Protein AF-A0A522PU88-F1 (afdb_monomer_lite)

Sequence (118 aa):
MDPFRLLLISLAGWMNQQQQDVIEYLQEENRVLHEQLGNKRLRLNNDQRRRLAVRAKRLGRRVLHELTTIVTPETLLAWHRRLIAQKYDGSKQRSPGRPHIRDEIQHLIVRMATESSG

Structure (mmCIF, N/CA/C/O backbone):
data_AF-A0A522PU88-F1
#
_entry.id   AF-A0A522PU88-F1
#
loop_
_atom_site.group_PDB
_atom_site.id
_atom_site.type_symbol
_atom_site.label_atom_id
_atom_site.label_alt_id
_atom_site.label_comp_id
_atom_site.label_asym_id
_atom_site.label_entity_id
_atom_site.label_seq_id
_atom_site.pdbx_PDB_ins_code
_atom_site.Cartn_x
_atom_site.Cartn_y
_atom_site.Cartn_z
_atom_site.occupancy
_atom_site.B_iso_or_equiv
_atom_site.auth_seq_id
_atom_site.auth_comp_id
_atom_site.auth_asym_id
_atom_site.auth_atom_id
_atom_site.pdbx_PDB_model_num
ATOM 1 N N . MET A 1 1 ? 35.913 15.428 -13.963 1.00 66.25 1 MET A N 1
ATOM 2 C CA . MET A 1 1 ? 34.780 14.607 -13.485 1.00 66.25 1 MET A CA 1
ATOM 3 C C . MET A 1 1 ? 35.354 13.500 -12.628 1.00 66.25 1 MET A C 1
ATOM 5 O O . MET A 1 1 ? 36.286 12.851 -13.077 1.00 66.25 1 MET A O 1
ATOM 9 N N . ASP A 1 2 ? 34.864 13.345 -11.405 1.00 88.12 2 ASP A N 1
ATOM 10 C CA . ASP A 1 2 ? 35.398 12.378 -10.442 1.00 88.12 2 ASP A CA 1
ATOM 11 C C . ASP A 1 2 ? 35.088 10.930 -10.903 1.00 88.12 2 ASP A C 1
ATOM 13 O O . ASP A 1 2 ? 33.908 10.627 -11.124 1.00 88.12 2 AS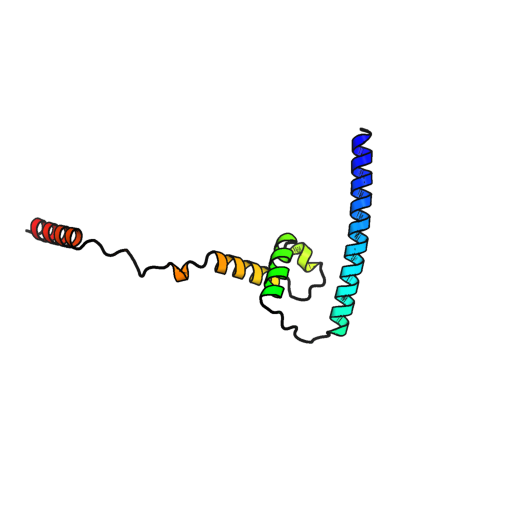P A O 1
ATOM 17 N N . PRO A 1 3 ? 36.081 10.037 -11.104 1.00 90.12 3 PRO A N 1
ATOM 18 C CA . PRO A 1 3 ? 35.867 8.683 -11.638 1.00 90.12 3 PRO A CA 1
ATOM 19 C C . PRO A 1 3 ? 34.862 7.860 -10.825 1.00 90.12 3 PRO A C 1
ATOM 21 O O . PRO A 1 3 ? 34.039 7.133 -11.383 1.00 90.12 3 PRO A O 1
ATOM 24 N N . PHE A 1 4 ? 34.858 8.040 -9.505 1.00 93.25 4 PHE A N 1
ATOM 25 C CA . PHE A 1 4 ? 33.907 7.388 -8.606 1.00 93.25 4 PHE A CA 1
ATOM 26 C C . PHE A 1 4 ? 32.466 7.833 -8.856 1.00 93.25 4 PHE A C 1
ATOM 28 O O . PHE A 1 4 ? 31.541 7.027 -8.783 1.00 93.25 4 PHE A O 1
ATOM 35 N N . ARG A 1 5 ? 32.259 9.103 -9.220 1.00 94.31 5 ARG A N 1
ATOM 36 C CA . ARG A 1 5 ? 30.929 9.628 -9.543 1.00 94.31 5 ARG A CA 1
ATOM 37 C C . ARG A 1 5 ? 30.378 9.007 -10.825 1.00 94.31 5 ARG A C 1
ATOM 39 O O . ARG A 1 5 ? 29.182 8.747 -10.896 1.00 94.31 5 ARG A O 1
ATOM 46 N N . LEU A 1 6 ? 31.237 8.745 -11.812 1.00 93.88 6 LEU A N 1
ATOM 47 C CA . LEU A 1 6 ? 30.841 8.064 -13.048 1.00 93.88 6 LEU A CA 1
ATOM 48 C C . LEU A 1 6 ? 30.449 6.607 -12.783 1.00 93.88 6 LEU A C 1
ATOM 50 O O . LEU A 1 6 ? 29.408 6.176 -13.271 1.00 93.88 6 LEU A O 1
ATOM 54 N N . LEU A 1 7 ? 31.222 5.892 -11.960 1.00 95.12 7 LEU A N 1
ATOM 55 C CA . LEU A 1 7 ? 30.903 4.521 -11.546 1.00 95.12 7 LEU A CA 1
ATOM 56 C C . LEU A 1 7 ? 29.593 4.435 -10.750 1.00 95.12 7 LEU A C 1
ATOM 58 O O . LEU A 1 7 ? 28.801 3.521 -10.957 1.00 95.12 7 LEU A O 1
ATOM 62 N N . LEU A 1 8 ? 29.332 5.395 -9.858 1.00 95.94 8 LEU A N 1
ATOM 63 C CA . LEU A 1 8 ? 28.074 5.442 -9.109 1.00 95.94 8 LEU A CA 1
ATOM 64 C C . LEU A 1 8 ? 26.872 5.696 -10.021 1.00 95.94 8 LEU A C 1
ATOM 66 O O . LEU A 1 8 ? 25.847 5.037 -9.868 1.00 95.94 8 LEU A O 1
ATOM 70 N N . ILE A 1 9 ? 26.985 6.626 -10.974 1.00 95.69 9 ILE A N 1
ATOM 71 C CA . ILE A 1 9 ? 25.903 6.922 -11.922 1.00 95.69 9 ILE A CA 1
ATOM 72 C C . ILE A 1 9 ? 25.650 5.728 -12.846 1.00 95.69 9 ILE A C 1
ATOM 74 O O . ILE A 1 9 ? 24.492 5.392 -13.082 1.00 95.69 9 ILE A O 1
ATOM 78 N N . SER A 1 10 ? 26.696 5.068 -13.348 1.00 93.62 10 SER A N 1
ATOM 79 C CA . SER A 1 10 ? 26.533 3.900 -14.218 1.00 93.62 10 SER A CA 1
ATOM 80 C C . SER A 1 10 ? 25.923 2.714 -13.471 1.00 93.62 10 SER A C 1
ATOM 82 O O . SER A 1 10 ? 24.985 2.102 -13.980 1.00 93.62 10 SER A O 1
ATOM 84 N N . LEU A 1 11 ? 26.373 2.437 -12.242 1.00 95.56 11 LEU A N 1
ATOM 85 C CA . LEU A 1 11 ? 25.802 1.385 -11.400 1.00 95.56 11 LEU A CA 1
ATOM 86 C C . LEU A 1 11 ? 24.341 1.679 -11.034 1.00 95.56 11 LEU A C 1
ATOM 88 O O . LEU A 1 11 ? 23.494 0.793 -11.133 1.00 95.56 11 LEU A O 1
ATOM 92 N N . ALA A 1 12 ? 24.032 2.919 -10.642 1.00 95.31 12 ALA A N 1
ATOM 93 C CA . ALA A 1 12 ? 22.665 3.335 -10.339 1.00 95.31 12 ALA A CA 1
ATOM 94 C C . ALA A 1 12 ? 21.762 3.256 -11.578 1.00 95.31 12 ALA A C 1
ATOM 96 O O . ALA A 1 12 ? 20.639 2.769 -11.481 1.00 95.31 12 ALA A O 1
ATOM 97 N N . GLY A 1 13 ? 22.263 3.680 -12.742 1.00 94.88 13 GLY A N 1
ATOM 98 C CA . GLY A 1 13 ? 21.560 3.570 -14.016 1.00 94.88 13 GLY A CA 1
ATOM 99 C C . GLY A 1 13 ? 21.262 2.118 -14.380 1.00 94.88 13 GLY A C 1
ATOM 100 O O . GLY A 1 13 ? 20.120 1.796 -14.689 1.00 94.88 13 GLY A O 1
ATOM 101 N N . TRP A 1 14 ? 22.250 1.229 -14.268 1.00 93.88 14 TRP A N 1
ATOM 102 C CA . TRP A 1 14 ? 22.074 -0.199 -14.538 1.00 93.88 14 TRP A CA 1
ATOM 103 C C . TRP A 1 14 ? 21.064 -0.854 -13.585 1.00 93.88 14 TRP A C 1
ATOM 105 O O . TRP A 1 14 ? 20.148 -1.540 -14.037 1.00 93.88 14 TRP A O 1
ATOM 115 N N . MET A 1 15 ? 21.168 -0.583 -12.279 1.00 93.12 15 MET A N 1
ATOM 116 C CA . MET A 1 15 ? 20.219 -1.090 -11.281 1.00 93.12 15 MET A CA 1
ATOM 117 C C . MET A 1 15 ? 18.793 -0.588 -11.554 1.00 93.12 15 MET A C 1
ATOM 119 O O . MET A 1 15 ? 17.839 -1.356 -11.449 1.00 93.12 15 MET A O 1
ATOM 123 N N . ASN A 1 16 ? 18.642 0.688 -11.916 1.00 94.62 16 ASN A N 1
ATOM 124 C CA . ASN A 1 16 ? 17.339 1.278 -12.206 1.00 94.62 16 ASN A CA 1
ATOM 125 C C . ASN A 1 16 ? 16.691 0.653 -13.449 1.00 94.62 16 ASN A C 1
ATOM 127 O O . ASN A 1 16 ? 15.498 0.384 -13.427 1.00 94.62 16 ASN A O 1
ATOM 131 N N . GLN A 1 17 ? 17.472 0.369 -14.497 1.00 90.81 17 GLN A N 1
ATOM 132 C CA . GLN A 1 17 ? 16.969 -0.311 -15.697 1.00 90.81 17 GLN A CA 1
ATOM 133 C C . GLN A 1 17 ? 16.477 -1.726 -15.380 1.00 90.81 17 GLN A C 1
ATOM 135 O O . GLN A 1 17 ? 15.350 -2.076 -15.706 1.00 90.81 17 GLN A O 1
ATOM 140 N N . GLN A 1 18 ? 17.269 -2.511 -14.643 1.00 89.25 18 GLN A N 1
ATOM 141 C CA . GLN A 1 18 ? 16.850 -3.857 -14.237 1.00 89.25 18 GLN A CA 1
ATOM 142 C C . GLN A 1 18 ? 15.586 -3.841 -13.362 1.00 89.25 18 GLN A C 1
ATOM 144 O O . GLN A 1 18 ? 14.731 -4.715 -13.479 1.00 89.25 18 GLN A O 1
ATOM 149 N N . GLN A 1 19 ? 15.441 -2.843 -12.484 1.00 93.06 19 GLN A N 1
ATOM 150 C CA . GLN A 1 19 ? 14.213 -2.670 -11.704 1.00 93.06 19 GLN A CA 1
ATOM 151 C C . GLN A 1 19 ? 13.018 -2.282 -12.581 1.00 93.06 19 GLN A C 1
ATOM 153 O O . GLN A 1 19 ? 11.906 -2.735 -12.308 1.00 93.06 19 GLN A O 1
ATOM 158 N N . GLN A 1 20 ? 13.241 -1.471 -13.615 1.00 93.88 20 GLN A N 1
ATOM 159 C CA . GLN A 1 20 ? 12.204 -1.022 -14.536 1.00 93.88 20 GLN A CA 1
ATOM 160 C C . GLN A 1 20 ? 11.612 -2.193 -15.331 1.00 93.88 20 GLN A C 1
ATOM 162 O O . GLN A 1 20 ? 10.392 -2.343 -15.334 1.00 93.88 20 GLN A O 1
ATOM 167 N N . ASP A 1 21 ? 12.449 -3.082 -15.874 1.00 94.81 21 ASP A N 1
ATOM 168 C CA . ASP A 1 21 ? 11.998 -4.272 -16.618 1.00 94.81 21 ASP A CA 1
ATOM 169 C C . ASP A 1 21 ? 11.075 -5.166 -15.765 1.00 94.81 21 ASP A C 1
ATOM 171 O O . ASP A 1 21 ? 10.027 -5.638 -16.211 1.00 94.81 21 ASP A O 1
ATOM 175 N N . VAL A 1 22 ? 11.431 -5.370 -14.490 1.00 95.19 22 VAL A N 1
ATOM 176 C CA . VAL A 1 22 ? 10.622 -6.158 -13.546 1.00 95.19 22 VAL A CA 1
ATOM 177 C C . VAL A 1 22 ? 9.291 -5.470 -13.238 1.00 95.19 22 VAL A C 1
ATOM 179 O O . VAL A 1 22 ? 8.259 -6.136 -13.128 1.00 95.19 22 VAL A O 1
ATOM 182 N N . ILE A 1 23 ? 9.293 -4.144 -13.074 1.00 92.94 23 ILE A N 1
ATOM 183 C CA . ILE A 1 23 ? 8.070 -3.372 -12.824 1.00 92.94 23 ILE A CA 1
ATOM 184 C C . ILE A 1 23 ? 7.136 -3.454 -14.030 1.00 92.94 23 ILE A C 1
ATOM 186 O O . ILE A 1 23 ? 5.944 -3.686 -13.837 1.00 92.94 23 ILE A O 1
ATOM 190 N N . GLU A 1 24 ? 7.663 -3.298 -15.243 1.00 94.25 24 GLU A N 1
ATOM 191 C CA . GLU A 1 24 ? 6.888 -3.369 -16.483 1.00 94.25 24 GLU A CA 1
ATOM 192 C C . GLU A 1 24 ? 6.248 -4.746 -16.659 1.00 94.25 24 GLU A C 1
ATOM 194 O O . GLU A 1 24 ? 5.033 -4.835 -16.839 1.00 94.25 24 GLU A O 1
ATOM 199 N N . TYR A 1 25 ? 7.015 -5.824 -16.472 1.00 95.62 25 TYR A N 1
ATOM 200 C CA . TYR A 1 25 ? 6.467 -7.181 -16.499 1.00 95.62 25 TYR A CA 1
ATOM 201 C C . TYR A 1 25 ? 5.329 -7.369 -15.481 1.00 95.62 25 TYR A C 1
ATOM 203 O O . TYR A 1 25 ? 4.249 -7.846 -15.830 1.00 95.62 25 TYR A O 1
ATOM 211 N N . LEU A 1 26 ? 5.530 -6.957 -14.222 1.00 93.69 26 LEU A N 1
ATOM 212 C CA . LEU A 1 26 ? 4.506 -7.092 -13.179 1.00 93.69 26 LEU A CA 1
ATOM 213 C C . LEU A 1 26 ? 3.276 -6.212 -13.447 1.00 93.69 26 LEU A C 1
ATOM 215 O O . LEU A 1 26 ? 2.170 -6.553 -13.024 1.00 93.69 26 LEU A O 1
ATOM 219 N N . GLN A 1 27 ? 3.434 -5.063 -14.106 1.00 91.94 27 GLN A N 1
ATOM 220 C CA . GLN A 1 27 ? 2.306 -4.231 -14.523 1.00 91.94 27 GLN A CA 1
ATOM 221 C C . GLN A 1 27 ? 1.486 -4.919 -15.614 1.00 91.94 27 GLN A C 1
ATOM 223 O O . GLN A 1 27 ? 0.260 -4.948 -15.498 1.00 91.94 27 GLN A O 1
ATOM 228 N N . GLU A 1 28 ? 2.138 -5.514 -16.613 1.00 94.25 28 GLU A N 1
ATOM 229 C CA . GLU A 1 28 ? 1.452 -6.282 -17.654 1.00 94.25 28 GLU A CA 1
ATOM 230 C C . GLU A 1 28 ? 0.769 -7.529 -17.081 1.00 94.25 28 GLU A C 1
ATOM 232 O O . GLU A 1 28 ? -0.404 -7.770 -17.361 1.00 94.25 28 GLU A O 1
ATOM 237 N N . GLU A 1 29 ? 1.419 -8.262 -16.174 1.00 94.12 29 GLU A N 1
ATOM 238 C CA . GLU A 1 29 ? 0.792 -9.393 -15.482 1.00 94.12 29 GLU A CA 1
ATOM 239 C C . GLU A 1 29 ? -0.461 -8.955 -14.700 1.00 94.12 29 GLU A C 1
ATOM 241 O O . GLU A 1 29 ? -1.512 -9.593 -14.786 1.00 94.12 29 GLU A O 1
ATOM 246 N N . ASN A 1 30 ? -0.408 -7.817 -13.995 1.00 91.38 30 ASN A N 1
ATOM 247 C CA . ASN A 1 30 ? -1.585 -7.259 -13.321 1.00 91.38 30 ASN A CA 1
ATOM 248 C C . ASN A 1 30 ? -2.701 -6.860 -14.302 1.00 91.38 30 ASN A C 1
ATOM 250 O O . ASN A 1 30 ? -3.876 -7.024 -13.969 1.00 91.38 30 ASN A O 1
ATOM 254 N N . ARG A 1 31 ? -2.370 -6.336 -15.490 1.00 90.56 31 ARG A N 1
ATOM 255 C CA . ARG A 1 31 ? -3.361 -6.019 -16.533 1.00 90.56 31 ARG A CA 1
ATOM 256 C C . ARG A 1 31 ? -4.045 -7.280 -17.046 1.00 90.56 31 ARG A C 1
ATOM 258 O O . ARG A 1 31 ? -5.272 -7.335 -17.017 1.00 90.56 31 ARG A O 1
ATOM 265 N N . VAL A 1 32 ? -3.277 -8.312 -17.392 1.00 93.06 32 VAL A N 1
ATOM 266 C CA . VAL A 1 32 ? -3.812 -9.611 -17.832 1.00 93.06 32 VAL A CA 1
ATOM 267 C C . VAL A 1 32 ? -4.718 -10.219 -16.758 1.00 93.06 32 VAL A C 1
ATOM 269 O O . VAL A 1 32 ? -5.822 -10.677 -17.053 1.00 93.06 32 VAL A O 1
ATOM 272 N N . LEU A 1 33 ? -4.306 -10.178 -15.486 1.00 89.31 33 LEU A N 1
ATOM 273 C CA . LEU A 1 33 ? -5.137 -10.660 -14.380 1.00 89.31 33 LEU A CA 1
ATOM 274 C C . LEU A 1 33 ? -6.438 -9.859 -14.240 1.00 89.31 33 LEU A C 1
ATOM 276 O O . LEU A 1 33 ? -7.490 -10.448 -13.984 1.00 89.31 33 LEU A O 1
ATOM 280 N N . HIS A 1 34 ? -6.406 -8.536 -14.420 1.00 87.38 34 HIS A N 1
ATOM 281 C CA . HIS A 1 34 ? -7.625 -7.724 -14.428 1.00 87.38 34 HIS A CA 1
ATOM 282 C C . HIS A 1 34 ? -8.562 -8.082 -15.581 1.00 87.38 34 HIS A C 1
ATOM 284 O O . HIS A 1 34 ? -9.766 -8.200 -15.355 1.00 87.38 34 HIS A O 1
ATOM 290 N N . GLU A 1 35 ? -8.034 -8.298 -16.785 1.00 89.56 35 GLU A N 1
ATOM 291 C CA . GLU A 1 35 ? -8.824 -8.723 -17.945 1.00 89.56 35 GLU A CA 1
ATOM 292 C C . GLU A 1 35 ? -9.509 -10.070 -17.690 1.00 89.56 35 GLU A C 1
ATOM 294 O O . GLU A 1 35 ? -10.712 -10.211 -17.916 1.00 89.56 35 GLU A O 1
ATOM 299 N N . GLN A 1 36 ? -8.780 -11.039 -17.128 1.00 89.75 36 GLN A N 1
ATOM 300 C CA . GLN A 1 36 ? -9.321 -12.359 -16.785 1.00 89.75 36 GLN A CA 1
ATOM 301 C C . GLN A 1 36 ? -10.387 -12.306 -15.685 1.00 89.75 36 GLN A C 1
ATOM 303 O O . GLN A 1 36 ? -11.374 -13.051 -15.709 1.00 89.75 36 GLN A O 1
ATOM 308 N N . LEU A 1 37 ? -10.195 -11.442 -14.689 1.00 86.75 37 LEU A N 1
ATOM 309 C CA . LEU A 1 37 ? -11.157 -11.252 -13.607 1.00 86.75 37 LEU A CA 1
ATOM 310 C C . LEU A 1 37 ? -12.406 -10.495 -14.075 1.00 86.75 37 LEU A C 1
ATOM 312 O O . LEU A 1 37 ? -13.489 -10.697 -13.511 1.00 86.75 37 LEU A O 1
ATOM 316 N N . GLY A 1 38 ? -12.274 -9.658 -15.106 1.00 83.44 38 GLY A N 1
ATOM 317 C CA . GLY A 1 38 ? -13.328 -8.786 -15.603 1.00 83.44 38 GLY A CA 1
ATOM 318 C C . GLY A 1 38 ? -13.915 -7.920 -14.484 1.00 83.44 38 GLY A C 1
ATOM 319 O O . GLY A 1 38 ? -13.228 -7.496 -13.558 1.00 83.44 38 GLY A O 1
ATOM 320 N N . ASN A 1 39 ? -15.233 -7.716 -14.506 1.00 78.75 39 ASN A N 1
ATOM 321 C CA . ASN A 1 39 ? -15.944 -6.923 -13.491 1.00 78.75 39 ASN A CA 1
ATOM 322 C C . ASN A 1 39 ? -16.278 -7.698 -12.199 1.00 78.75 39 ASN A C 1
ATOM 324 O O . ASN A 1 39 ? -17.142 -7.279 -11.419 1.00 78.75 39 ASN A O 1
ATOM 328 N N . LYS A 1 40 ? -15.643 -8.851 -11.946 1.00 81.69 40 LYS A N 1
ATOM 329 C CA . LYS A 1 40 ? -15.926 -9.638 -10.739 1.00 81.69 40 LYS A CA 1
ATOM 330 C C . LYS A 1 40 ? -15.405 -8.913 -9.500 1.00 81.69 40 LYS A C 1
ATOM 332 O O . LYS A 1 40 ? -14.232 -8.568 -9.388 1.00 81.69 40 LYS A O 1
ATOM 337 N N . ARG A 1 41 ? -16.278 -8.734 -8.504 1.00 75.56 41 ARG A N 1
ATOM 338 C CA . ARG A 1 41 ? -15.893 -8.171 -7.202 1.00 75.56 41 ARG A CA 1
ATOM 339 C C . ARG A 1 41 ? -14.958 -9.126 -6.456 1.00 75.56 41 ARG A C 1
ATOM 341 O O . ARG A 1 41 ? -15.394 -10.155 -5.943 1.00 75.56 41 ARG A O 1
ATOM 348 N N . LEU A 1 42 ? -13.693 -8.740 -6.319 1.00 83.31 42 LEU A N 1
ATOM 349 C CA . LEU A 1 42 ? -12.713 -9.476 -5.525 1.00 83.31 42 LEU A CA 1
ATOM 350 C C . LEU A 1 42 ? -12.959 -9.304 -4.022 1.00 83.31 42 LEU A C 1
ATOM 352 O O . LEU A 1 42 ? -12.930 -8.196 -3.478 1.00 83.31 42 LEU A O 1
ATOM 356 N N . ARG A 1 43 ? -13.156 -10.419 -3.314 1.00 88.50 43 ARG A N 1
ATOM 357 C CA . ARG A 1 43 ? -13.281 -10.428 -1.851 1.00 88.50 43 ARG A CA 1
ATOM 358 C C . ARG A 1 43 ? -11.907 -10.612 -1.212 1.00 88.50 43 ARG A C 1
ATOM 360 O O . ARG A 1 43 ? -11.477 -11.730 -0.964 1.00 88.50 43 ARG A O 1
ATOM 367 N N . LEU A 1 44 ? -11.238 -9.500 -0.916 1.00 91.62 44 LEU A N 1
ATOM 368 C CA . LEU A 1 44 ? -9.972 -9.519 -0.179 1.00 91.62 44 LEU A CA 1
ATOM 369 C C . LEU A 1 44 ? -10.205 -9.730 1.322 1.00 91.62 44 LEU A C 1
ATOM 371 O O . LEU A 1 44 ? -11.042 -9.036 1.914 1.00 91.62 44 LEU A O 1
ATOM 375 N N . ASN A 1 45 ? -9.434 -10.631 1.932 1.00 94.81 45 ASN A N 1
ATOM 376 C CA . ASN A 1 45 ? -9.400 -10.841 3.380 1.00 94.81 45 ASN A CA 1
ATOM 377 C C . ASN A 1 45 ? -8.608 -9.728 4.100 1.00 94.81 45 ASN A C 1
ATOM 379 O O . ASN A 1 45 ? -7.942 -8.903 3.469 1.00 94.81 45 ASN A O 1
ATOM 383 N N . ASN A 1 46 ? -8.685 -9.676 5.432 1.00 95.00 46 ASN A N 1
ATOM 384 C CA . ASN A 1 46 ? -8.064 -8.593 6.205 1.00 95.00 46 ASN A CA 1
ATOM 385 C C . ASN A 1 46 ? -6.534 -8.547 6.063 1.00 95.00 46 ASN A C 1
ATOM 387 O O . ASN A 1 46 ? -5.968 -7.454 5.990 1.00 95.00 46 ASN A O 1
ATOM 391 N N . ASP A 1 47 ? -5.870 -9.696 5.939 1.00 96.00 47 ASP A N 1
ATOM 392 C CA . ASP A 1 47 ? -4.415 -9.756 5.780 1.00 96.00 47 ASP A CA 1
ATOM 393 C C . ASP A 1 47 ? -3.963 -9.233 4.417 1.00 96.00 47 ASP A C 1
ATOM 395 O O . ASP A 1 47 ? -3.002 -8.466 4.329 1.00 96.00 47 ASP A O 1
ATOM 399 N N . GLN A 1 48 ? -4.680 -9.582 3.347 1.00 95.44 48 GLN A N 1
ATOM 400 C CA . GLN A 1 48 ? -4.457 -9.040 2.006 1.00 95.44 48 GLN A CA 1
ATOM 401 C C . GLN A 1 48 ? -4.636 -7.519 2.004 1.00 95.44 48 GLN A C 1
ATOM 403 O O . GLN A 1 48 ? -3.746 -6.793 1.555 1.00 95.44 48 GLN A O 1
ATOM 408 N N . ARG A 1 49 ? -5.740 -7.025 2.584 1.00 96.00 49 ARG A N 1
ATOM 409 C CA . ARG A 1 49 ? -6.008 -5.584 2.724 1.00 96.00 49 ARG A CA 1
ATOM 410 C C . ARG A 1 49 ? -4.887 -4.877 3.480 1.00 96.00 49 ARG A C 1
ATOM 412 O O . ARG A 1 49 ? -4.435 -3.820 3.046 1.00 96.00 49 ARG A O 1
ATOM 419 N N . ARG A 1 50 ? -4.394 -5.472 4.573 1.00 96.56 50 ARG A N 1
ATOM 420 C CA . ARG A 1 50 ? -3.286 -4.927 5.368 1.00 96.56 50 ARG A CA 1
ATOM 421 C C . ARG A 1 50 ? -1.989 -4.853 4.567 1.00 96.56 50 ARG A C 1
ATOM 423 O O . ARG A 1 50 ? -1.349 -3.802 4.551 1.00 96.56 50 ARG A O 1
ATOM 430 N N . ARG A 1 51 ? -1.606 -5.936 3.883 1.00 96.25 51 ARG A N 1
ATOM 431 C CA . ARG A 1 51 ? -0.380 -5.981 3.066 1.00 96.25 51 ARG A CA 1
ATOM 432 C C . ARG A 1 51 ? -0.397 -4.956 1.934 1.00 96.25 51 ARG A C 1
ATOM 434 O O . ARG A 1 51 ? 0.644 -4.348 1.675 1.00 96.25 51 ARG A O 1
ATOM 441 N N . LEU A 1 52 ? -1.551 -4.764 1.292 1.00 95.50 52 LEU A N 1
ATOM 442 C CA . LEU A 1 52 ? -1.741 -3.759 0.247 1.00 95.50 52 LEU A CA 1
ATOM 443 C C . LEU A 1 52 ? -1.687 -2.341 0.819 1.00 95.50 52 LEU A C 1
ATOM 445 O O . LEU A 1 52 ? -0.933 -1.513 0.322 1.00 95.50 52 LEU A O 1
ATOM 449 N N . ALA A 1 53 ? -2.414 -2.070 1.904 1.00 96.56 53 ALA A N 1
ATOM 450 C CA . ALA A 1 53 ? -2.482 -0.746 2.518 1.00 96.56 53 ALA A CA 1
ATOM 451 C C . ALA A 1 53 ? -1.108 -0.213 2.964 1.00 96.56 53 ALA A C 1
ATOM 453 O O . ALA A 1 53 ? -0.792 0.956 2.743 1.00 96.56 53 ALA A O 1
ATOM 454 N N . VAL A 1 54 ? -0.270 -1.068 3.564 1.00 96.62 54 VAL A N 1
ATOM 455 C CA . VAL A 1 54 ? 1.086 -0.689 4.005 1.00 96.62 5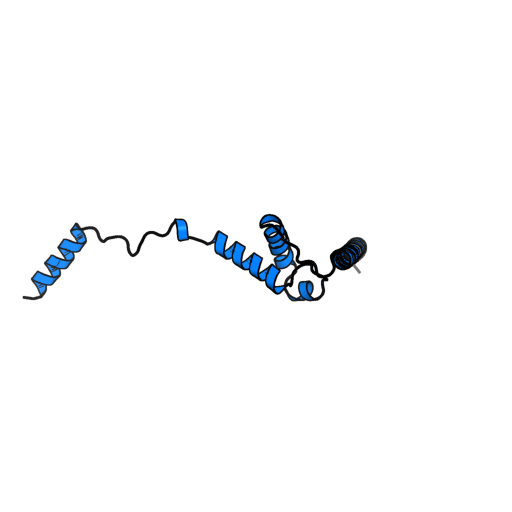4 VAL A CA 1
ATOM 456 C C . VAL A 1 54 ? 1.984 -0.334 2.816 1.00 96.62 54 VAL A C 1
ATOM 458 O O . VAL A 1 54 ? 2.699 0.666 2.863 1.00 96.62 54 VAL A O 1
ATOM 461 N N . ARG A 1 55 ? 1.928 -1.114 1.728 1.00 95.38 55 ARG A N 1
ATOM 462 C CA . ARG A 1 55 ? 2.701 -0.833 0.506 1.00 95.38 55 ARG A CA 1
ATOM 463 C C . ARG A 1 55 ? 2.188 0.419 -0.2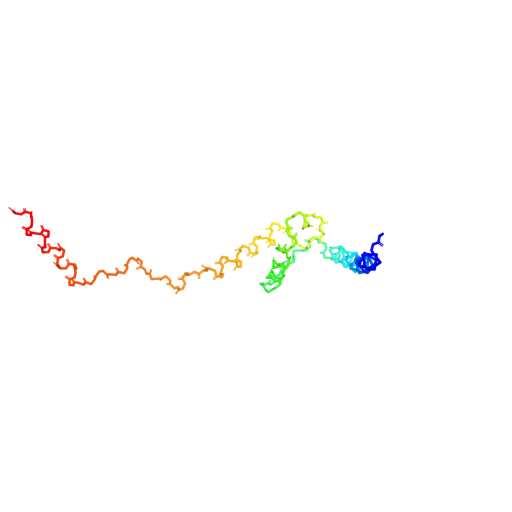08 1.00 95.38 55 ARG A C 1
ATOM 465 O O . ARG A 1 55 ? 2.984 1.280 -0.565 1.00 95.38 55 ARG A O 1
ATOM 472 N N . ALA A 1 56 ? 0.871 0.574 -0.314 1.00 94.56 56 ALA A N 1
ATOM 473 C CA . ALA A 1 56 ? 0.229 1.732 -0.929 1.00 94.56 56 ALA A CA 1
ATOM 474 C C . ALA A 1 56 ? 0.622 3.049 -0.242 1.00 94.56 56 ALA A C 1
ATOM 476 O O . ALA A 1 56 ? 0.916 4.041 -0.908 1.00 94.56 56 ALA A O 1
ATOM 477 N N . LYS A 1 57 ? 0.710 3.065 1.096 1.00 95.50 57 LYS A N 1
ATOM 478 C CA . LYS A 1 57 ? 1.142 4.266 1.822 1.00 95.50 57 LYS A CA 1
ATOM 479 C C . LYS A 1 57 ? 2.563 4.711 1.450 1.00 95.50 57 LYS A C 1
ATOM 481 O O . LYS A 1 57 ? 2.804 5.917 1.439 1.00 95.50 57 LYS A O 1
ATOM 486 N N . ARG A 1 58 ? 3.475 3.778 1.145 1.00 95.19 58 ARG A N 1
ATOM 487 C CA . ARG A 1 58 ? 4.855 4.093 0.727 1.00 95.19 58 ARG A CA 1
ATOM 488 C C . ARG A 1 58 ? 4.911 4.752 -0.652 1.00 95.19 58 ARG A C 1
ATOM 490 O O . ARG A 1 58 ? 5.743 5.624 -0.849 1.00 95.19 58 ARG A O 1
ATOM 497 N N . LEU A 1 59 ? 4.026 4.354 -1.567 1.00 93.25 59 LEU A N 1
ATOM 498 C CA . LEU A 1 59 ? 3.945 4.910 -2.924 1.00 93.25 59 LEU A CA 1
ATOM 499 C C . LEU A 1 59 ? 3.276 6.294 -2.946 1.00 93.25 59 LEU A C 1
ATOM 501 O O . LEU A 1 59 ? 3.636 7.160 -3.736 1.00 93.25 59 LEU A O 1
ATOM 505 N N . GLY A 1 60 ? 2.319 6.528 -2.045 1.00 92.50 60 GLY A N 1
ATOM 506 C CA . GLY A 1 60 ? 1.590 7.793 -1.980 1.00 92.50 60 GLY A CA 1
ATOM 507 C C . GLY A 1 60 ? 0.522 7.928 -3.072 1.00 92.50 60 GLY A C 1
ATOM 508 O O . GLY A 1 60 ? 0.360 7.076 -3.938 1.00 92.50 60 GLY A O 1
ATOM 509 N N . ARG A 1 61 ? -0.277 9.000 -2.999 1.00 93.00 61 ARG A N 1
ATOM 510 C CA . ARG A 1 61 ? -1.508 9.114 -3.802 1.00 93.00 61 ARG A CA 1
ATOM 511 C C . ARG A 1 61 ? -1.257 9.270 -5.304 1.00 93.00 61 ARG A C 1
ATOM 513 O O . ARG A 1 61 ? -2.007 8.683 -6.073 1.00 93.00 61 ARG A O 1
ATOM 520 N N . ARG A 1 62 ? -0.245 10.057 -5.690 1.00 92.50 62 ARG A N 1
ATOM 521 C CA . ARG A 1 62 ? 0.062 10.375 -7.097 1.00 92.50 62 ARG A CA 1
ATOM 522 C C . ARG A 1 62 ? 0.467 9.119 -7.864 1.00 92.50 62 ARG A C 1
ATOM 524 O O . ARG A 1 62 ? -0.244 8.724 -8.773 1.00 92.50 62 ARG A O 1
ATOM 531 N N . VAL A 1 63 ? 1.491 8.421 -7.374 1.00 92.38 63 VAL A N 1
ATOM 532 C CA . VAL A 1 63 ? 1.970 7.167 -7.974 1.00 92.38 63 VAL A CA 1
ATOM 533 C C . VAL A 1 63 ? 0.854 6.123 -8.049 1.00 92.38 63 VAL A C 1
ATOM 535 O O . VAL A 1 63 ? 0.684 5.467 -9.064 1.00 92.38 63 VAL A O 1
ATOM 538 N N . LEU A 1 64 ? 0.022 5.992 -7.009 1.00 92.44 64 LEU A N 1
ATOM 539 C CA . LEU A 1 64 ? -1.095 5.041 -7.040 1.00 92.44 64 LEU A CA 1
ATOM 540 C C . LEU A 1 64 ? -2.153 5.342 -8.115 1.00 92.44 64 LEU A C 1
ATOM 542 O O . LEU A 1 64 ? -2.841 4.411 -8.514 1.00 92.44 64 LEU A O 1
ATOM 546 N N . HIS A 1 65 ? -2.314 6.597 -8.549 1.00 90.75 65 HIS A N 1
ATOM 547 C CA . HIS A 1 65 ? -3.233 6.939 -9.647 1.00 90.75 65 HIS A CA 1
ATOM 548 C C . HIS A 1 65 ? -2.674 6.560 -11.019 1.00 90.75 65 HIS A C 1
ATOM 550 O O . HIS A 1 65 ? -3.446 6.324 -11.939 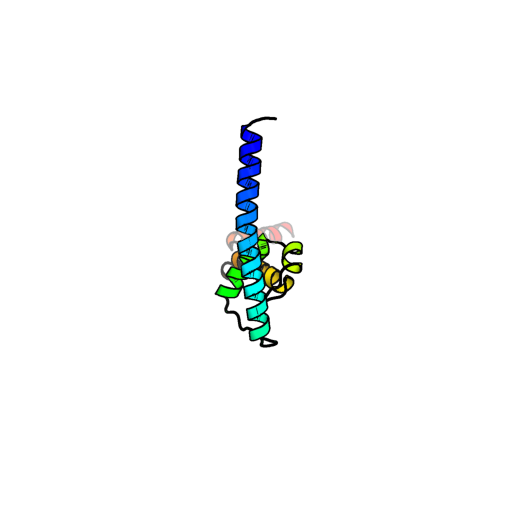1.00 90.75 65 HIS A O 1
ATOM 556 N N . GLU A 1 66 ? -1.351 6.494 -11.148 1.00 89.00 66 GLU A N 1
ATOM 557 C CA . GLU A 1 66 ? -0.672 6.086 -12.381 1.00 89.00 66 GLU A CA 1
ATOM 558 C C . GLU A 1 66 ? -0.634 4.555 -12.527 1.00 89.00 66 GLU A C 1
ATOM 560 O O . GLU A 1 66 ? -0.495 4.031 -13.628 1.00 89.00 66 GLU A O 1
ATOM 565 N N . LEU A 1 67 ? -0.793 3.820 -11.421 1.00 85.94 67 LEU A N 1
ATOM 566 C CA . LEU A 1 67 ? -0.777 2.361 -11.404 1.00 85.94 67 LEU A CA 1
ATOM 567 C C . LEU A 1 67 ? -2.157 1.758 -11.697 1.00 85.94 67 LEU A C 1
ATOM 569 O O . LEU A 1 67 ? -3.169 2.134 -11.102 1.00 85.94 67 LEU A O 1
ATOM 573 N N . THR A 1 68 ? -2.181 0.705 -12.517 1.00 80.88 68 THR A N 1
ATOM 574 C CA . THR A 1 68 ? -3.356 -0.162 -12.664 1.00 80.88 68 THR A CA 1
ATOM 575 C C . THR A 1 68 ? -3.537 -0.990 -11.387 1.00 80.88 68 THR A C 1
ATOM 577 O O . THR A 1 68 ? -2.890 -2.015 -11.186 1.00 80.88 68 THR A O 1
ATOM 580 N N . THR A 1 69 ? -4.399 -0.529 -10.480 1.00 81.00 69 THR A N 1
ATOM 581 C CA . THR A 1 69 ? -4.597 -1.147 -9.160 1.00 81.00 69 THR A CA 1
ATOM 582 C C . THR A 1 69 ? -5.893 -1.954 -9.086 1.00 81.00 69 THR A C 1
ATOM 584 O O . THR A 1 69 ? -6.937 -1.528 -9.565 1.00 81.00 69 THR A O 1
ATOM 587 N N . ILE A 1 70 ? -5.838 -3.097 -8.393 1.00 85.81 70 ILE A N 1
ATOM 588 C CA . ILE A 1 70 ? -7.000 -3.964 -8.102 1.00 85.81 70 ILE A CA 1
ATOM 589 C C . ILE A 1 70 ? -8.075 -3.243 -7.270 1.00 85.81 70 ILE A C 1
ATOM 591 O O . ILE A 1 70 ? -9.253 -3.598 -7.262 1.00 85.81 70 ILE A O 1
ATOM 595 N N . VAL A 1 71 ? -7.654 -2.243 -6.500 1.00 88.50 71 VAL A N 1
ATOM 596 C CA . VAL A 1 71 ? -8.472 -1.512 -5.539 1.00 88.50 71 VAL A CA 1
ATOM 597 C C . VAL A 1 71 ? -8.157 -0.037 -5.701 1.00 88.50 71 VAL A C 1
ATOM 599 O O . VAL A 1 71 ? -6.984 0.318 -5.764 1.00 88.50 71 VAL A O 1
ATOM 602 N N . THR A 1 72 ? -9.182 0.818 -5.677 1.00 90.19 72 THR A N 1
ATOM 603 C CA . THR A 1 72 ? -8.982 2.261 -5.842 1.00 90.19 72 THR A CA 1
ATOM 604 C C . THR A 1 72 ? -7.964 2.817 -4.833 1.00 90.19 72 THR A C 1
ATOM 606 O O . THR A 1 72 ? -7.982 2.420 -3.654 1.00 90.19 72 THR A O 1
ATOM 609 N N . PRO A 1 73 ? -7.093 3.758 -5.245 1.00 93.94 73 PRO A N 1
ATOM 610 C CA . PRO A 1 73 ? -6.094 4.370 -4.368 1.00 93.94 73 PRO A CA 1
ATOM 611 C C . PRO A 1 73 ? -6.681 4.901 -3.053 1.00 93.94 73 PRO A C 1
ATOM 613 O O . PRO A 1 73 ? -6.101 4.726 -1.977 1.00 93.94 73 PRO A O 1
ATOM 616 N N . GLU A 1 74 ? -7.872 5.498 -3.109 1.00 95.12 74 GLU A N 1
ATOM 617 C CA . GLU A 1 74 ? -8.609 6.022 -1.957 1.00 95.12 74 GLU A CA 1
ATOM 618 C C . GLU A 1 74 ? -8.921 4.925 -0.942 1.00 95.12 74 GLU A C 1
ATOM 620 O O . GLU A 1 74 ? -8.774 5.133 0.266 1.00 95.12 74 GLU A O 1
ATOM 625 N N . THR A 1 75 ? -9.324 3.749 -1.422 1.00 95.12 75 THR A N 1
ATOM 626 C CA . THR A 1 75 ? -9.681 2.607 -0.579 1.00 95.12 75 THR A CA 1
ATOM 627 C C . THR A 1 75 ? -8.444 2.034 0.106 1.00 95.12 75 THR A C 1
ATOM 629 O O . THR A 1 75 ? -8.478 1.772 1.311 1.00 95.12 75 THR A O 1
ATOM 632 N N . LEU A 1 76 ? -7.323 1.920 -0.613 1.00 95.69 76 LEU A N 1
ATOM 633 C CA . LEU A 1 76 ? -6.045 1.477 -0.048 1.00 95.69 76 LEU A CA 1
ATOM 634 C C . LEU A 1 76 ? -5.566 2.405 1.078 1.00 95.69 76 LEU A C 1
ATOM 636 O O . LEU A 1 76 ? -5.198 1.952 2.166 1.00 95.69 76 LEU A O 1
ATOM 640 N N . LEU A 1 77 ? -5.632 3.719 0.851 1.00 96.06 77 LEU A N 1
ATOM 641 C CA . LEU A 1 77 ? -5.270 4.719 1.855 1.00 96.06 77 LEU A CA 1
ATOM 642 C C . LEU A 1 77 ? -6.277 4.763 3.017 1.00 96.06 77 LEU A C 1
ATOM 644 O O . LEU A 1 77 ? -5.892 4.997 4.165 1.00 96.06 77 LEU A O 1
ATOM 648 N N . ALA A 1 78 ? -7.564 4.515 2.762 1.00 96.81 78 ALA A N 1
ATOM 649 C CA . ALA A 1 78 ? -8.573 4.377 3.810 1.00 96.81 78 ALA A CA 1
ATOM 650 C C . ALA A 1 78 ? -8.308 3.154 4.700 1.00 96.81 78 ALA A C 1
ATOM 652 O O . ALA A 1 78 ? -8.390 3.268 5.923 1.00 96.81 78 ALA A O 1
ATOM 653 N N . TRP A 1 79 ? -7.927 2.008 4.128 1.00 97.25 79 TRP A N 1
ATOM 654 C CA . TRP A 1 79 ? -7.511 0.840 4.909 1.00 97.25 79 TRP A CA 1
ATOM 655 C C . TRP A 1 79 ? -6.293 1.140 5.773 1.00 97.25 79 TRP A C 1
ATOM 657 O O . TRP A 1 79 ? -6.293 0.795 6.951 1.00 97.25 79 TRP A O 1
ATOM 667 N N . HIS A 1 80 ? -5.300 1.853 5.240 1.00 96.56 80 HIS A N 1
ATOM 668 C CA . HIS A 1 80 ? -4.140 2.258 6.030 1.00 96.56 80 HIS A CA 1
ATOM 669 C C . HIS A 1 80 ? -4.536 3.135 7.228 1.00 96.56 80 HIS A C 1
ATOM 671 O O . HIS A 1 80 ? -4.091 2.900 8.350 1.00 96.56 80 HIS A O 1
ATOM 677 N N . ARG A 1 81 ? -5.426 4.116 7.022 1.00 96.75 81 ARG A N 1
ATOM 678 C CA . ARG A 1 81 ? -5.959 4.951 8.112 1.00 96.75 81 ARG A CA 1
ATOM 679 C C . ARG A 1 81 ? -6.711 4.130 9.160 1.00 96.75 81 ARG A C 1
ATOM 681 O O . ARG A 1 81 ? -6.538 4.381 10.347 1.00 96.75 81 ARG A O 1
ATOM 688 N N . ARG A 1 82 ? -7.490 3.125 8.747 1.00 96.56 82 ARG A N 1
ATOM 689 C CA . ARG A 1 82 ? -8.168 2.205 9.678 1.00 96.56 82 ARG A CA 1
ATOM 690 C C . ARG A 1 82 ? -7.178 1.400 10.515 1.00 96.56 82 ARG A C 1
ATOM 692 O O . ARG A 1 82 ? -7.400 1.256 11.708 1.00 96.56 82 ARG A O 1
ATOM 699 N N . LEU A 1 83 ? -6.080 0.927 9.924 1.00 95.44 83 LEU A N 1
ATOM 700 C CA . LEU A 1 83 ? -5.028 0.225 10.670 1.00 95.44 83 LEU A CA 1
ATOM 701 C C . LEU A 1 83 ? -4.369 1.130 11.715 1.00 95.44 83 LEU A C 1
ATOM 703 O O . LEU A 1 83 ? -4.118 0.688 12.831 1.00 95.44 83 LEU A O 1
ATOM 707 N N . ILE A 1 84 ? -4.120 2.399 11.374 1.00 95.19 84 ILE A N 1
ATOM 708 C CA . ILE A 1 84 ? -3.634 3.392 12.341 1.00 95.19 84 ILE A CA 1
ATOM 709 C C . ILE A 1 84 ? -4.658 3.563 13.464 1.00 95.19 84 ILE A C 1
ATOM 711 O O . ILE A 1 84 ? -4.297 3.443 14.628 1.00 95.19 84 ILE A O 1
ATOM 715 N N . ALA A 1 85 ? -5.928 3.796 13.127 1.00 95.56 85 ALA A N 1
ATOM 716 C CA . ALA A 1 85 ? -6.981 3.981 14.120 1.00 95.56 85 ALA A CA 1
ATOM 717 C C . ALA A 1 85 ? -7.091 2.779 15.069 1.00 95.56 85 ALA A C 1
ATOM 719 O O .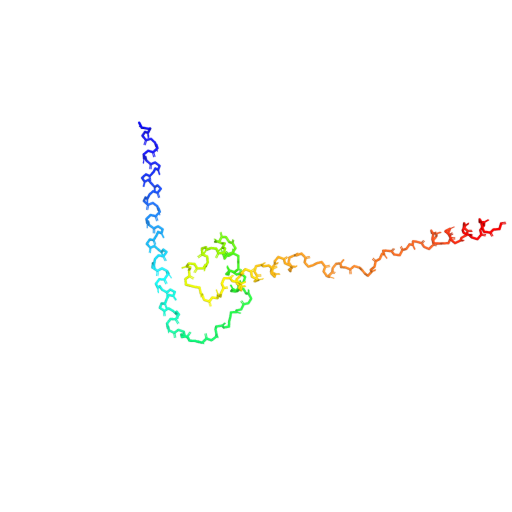 ALA A 1 85 ? -7.170 2.977 16.269 1.00 95.56 85 ALA A O 1
ATOM 720 N N . GLN A 1 86 ? -7.006 1.552 14.549 1.00 92.88 86 GLN A N 1
ATOM 721 C CA . GLN A 1 86 ? -6.998 0.326 15.354 1.00 92.88 86 GLN A CA 1
ATOM 722 C C . GLN A 1 86 ? -5.759 0.207 16.246 1.00 92.88 86 GLN A C 1
ATOM 724 O O . GLN A 1 86 ? -5.866 -0.247 17.379 1.00 92.88 86 GLN A O 1
ATOM 729 N N . LYS A 1 87 ? -4.579 0.619 15.766 1.00 91.50 87 LYS A N 1
ATOM 730 C CA . LYS A 1 87 ? -3.355 0.635 16.583 1.00 91.50 87 LYS A CA 1
ATOM 731 C C . LYS A 1 87 ? -3.491 1.576 17.783 1.00 91.50 87 LYS A C 1
ATOM 733 O O . LYS A 1 87 ? -2.973 1.271 18.851 1.00 91.50 87 LYS A O 1
ATOM 738 N N . TYR A 1 88 ? -4.154 2.713 17.588 1.00 91.69 88 TYR A N 1
ATOM 739 C CA . TYR A 1 88 ? -4.399 3.719 18.624 1.00 91.69 88 TYR A CA 1
ATOM 740 C C . TYR A 1 88 ? -5.797 3.602 19.242 1.00 91.69 88 TYR A C 1
ATOM 742 O O . TYR A 1 88 ? -6.259 4.528 19.911 1.00 91.69 88 TYR A O 1
ATOM 750 N N . ASP A 1 89 ? -6.478 2.475 19.030 1.00 90.44 89 ASP A N 1
ATOM 751 C CA . ASP A 1 89 ? -7.779 2.228 19.624 1.00 90.44 89 ASP A CA 1
ATOM 752 C C . ASP A 1 89 ? -7.596 1.898 21.109 1.00 90.44 89 ASP A C 1
ATOM 754 O O . ASP A 1 89 ? -7.332 0.763 21.501 1.00 90.44 89 ASP A O 1
ATOM 758 N N . GLY A 1 90 ? -7.715 2.928 21.943 1.00 84.56 90 GLY A N 1
ATOM 759 C CA . GLY A 1 90 ? -7.679 2.812 23.398 1.00 84.56 90 GLY A CA 1
ATOM 760 C C . GLY A 1 90 ? -9.003 2.357 24.012 1.00 84.56 90 GLY A C 1
ATOM 761 O O . GLY A 1 90 ? -9.124 2.388 25.233 1.00 84.56 90 GLY A O 1
ATOM 762 N N . SER A 1 91 ? -10.012 1.969 23.218 1.00 84.19 91 SER A N 1
ATOM 763 C CA . SER A 1 91 ? -11.347 1.613 23.726 1.00 84.19 91 SER A CA 1
ATOM 764 C C . SER A 1 91 ? -11.313 0.551 24.828 1.00 84.19 91 SER A C 1
ATOM 766 O O . SER A 1 91 ? -12.033 0.681 25.813 1.00 84.19 91 SER A O 1
ATOM 768 N N . LYS A 1 92 ? -10.423 -0.442 24.721 1.00 82.56 92 LYS A N 1
ATOM 769 C CA . LYS A 1 92 ? -10.250 -1.510 25.723 1.00 82.56 92 LYS A CA 1
ATOM 770 C C . LYS A 1 92 ? -9.635 -1.047 27.047 1.00 82.56 92 LYS A C 1
ATOM 772 O O . LYS A 1 92 ? -9.719 -1.766 28.033 1.00 82.56 92 LYS A O 1
ATOM 777 N N . GLN A 1 93 ? -8.985 0.113 27.057 1.00 79.31 93 GLN A N 1
ATOM 778 C CA . GLN A 1 93 ? -8.280 0.682 28.212 1.00 79.31 93 GLN A CA 1
ATOM 779 C C . GLN A 1 93 ? -9.001 1.917 28.770 1.00 79.31 93 GLN A C 1
ATOM 7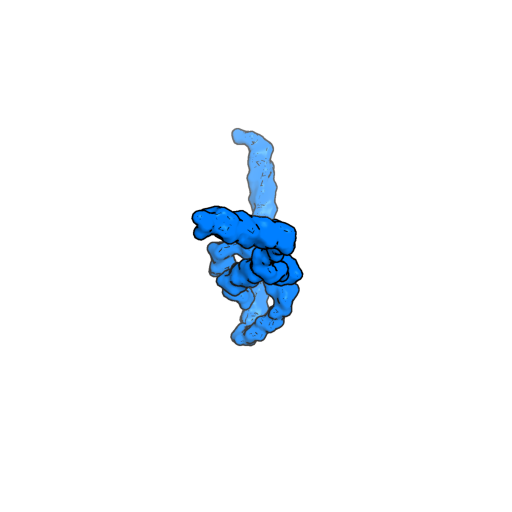81 O O . GLN A 1 93 ? -8.490 2.577 29.672 1.00 79.31 93 GLN A O 1
ATOM 786 N N . ARG A 1 94 ? -10.184 2.254 28.239 1.00 75.25 94 ARG A N 1
ATOM 787 C CA . ARG A 1 94 ? -10.995 3.365 28.740 1.00 75.25 94 ARG A CA 1
ATOM 788 C C . ARG A 1 94 ? -11.697 2.965 30.032 1.00 75.25 94 ARG A C 1
ATOM 790 O O . ARG A 1 94 ? -12.581 2.113 30.022 1.00 75.25 94 ARG A O 1
ATOM 797 N N . SER A 1 95 ? -11.358 3.643 31.120 1.00 74.88 95 SER A N 1
ATOM 798 C CA . SER A 1 95 ? -12.193 3.715 32.318 1.00 74.88 95 SER A CA 1
ATOM 799 C C . SER A 1 95 ? -13.341 4.716 32.099 1.00 74.88 95 SER A C 1
ATOM 801 O O . SER A 1 95 ? -13.144 5.732 31.420 1.00 74.88 95 SER A O 1
ATOM 803 N N . PRO A 1 96 ? -14.549 4.465 32.638 1.00 75.50 96 PRO A N 1
ATOM 804 C CA . PRO A 1 96 ? -15.635 5.434 32.577 1.00 75.50 96 PRO A CA 1
ATOM 805 C C . PRO A 1 96 ? -15.269 6.694 33.373 1.00 75.50 96 PRO A C 1
ATOM 807 O O . PRO A 1 96 ? -15.104 6.638 34.587 1.00 75.50 96 PRO A O 1
ATOM 810 N N . GLY A 1 97 ? -15.179 7.835 32.688 1.00 76.69 97 GLY A N 1
ATOM 811 C CA . GLY A 1 97 ? -15.162 9.160 33.310 1.00 76.69 97 GLY A CA 1
ATOM 812 C C . GLY A 1 97 ? -13.902 9.534 34.100 1.00 76.69 97 GLY A C 1
ATOM 813 O O . GLY A 1 97 ? -12.843 8.914 34.007 1.00 76.69 97 GLY A O 1
ATOM 814 N N . ARG A 1 98 ? -14.024 10.635 34.851 1.00 76.50 98 ARG A N 1
ATOM 815 C CA . ARG A 1 98 ? -13.005 11.101 35.795 1.00 76.50 98 ARG A CA 1
ATOM 816 C C . ARG A 1 98 ? -12.876 10.057 36.912 1.00 76.50 98 ARG A C 1
ATOM 818 O O . ARG A 1 98 ? -13.915 9.621 37.406 1.00 76.50 98 ARG A O 1
ATOM 825 N N . PRO A 1 99 ? -11.656 9.683 37.339 1.00 79.25 99 PRO A N 1
ATOM 826 C CA . PRO A 1 99 ? -11.483 8.860 38.531 1.00 79.25 99 PRO A CA 1
ATOM 827 C C . PRO A 1 99 ? -12.292 9.444 39.693 1.00 79.25 99 PRO A C 1
ATOM 829 O O . PRO A 1 99 ? -12.285 10.665 39.880 1.00 79.25 99 PRO A O 1
ATOM 832 N N . HIS A 1 100 ? -12.995 8.586 40.439 1.00 76.81 100 HIS A N 1
ATOM 833 C CA . HIS A 1 100 ? -13.758 9.016 41.612 1.00 76.81 100 HIS A CA 1
ATOM 834 C C . HIS A 1 100 ? -12.828 9.758 42.579 1.00 76.81 100 HIS A C 1
ATOM 836 O O . HIS A 1 100 ? -11.697 9.324 42.824 1.00 76.81 100 HIS A O 1
ATOM 842 N N . ILE A 1 101 ? -13.276 10.908 43.082 1.00 83.88 101 ILE A N 1
ATOM 843 C CA . ILE A 1 101 ? -12.542 11.637 44.119 1.00 83.88 101 ILE A CA 1
ATOM 844 C C . ILE A 1 101 ? -12.633 10.785 45.386 1.00 83.88 101 ILE A C 1
ATOM 846 O O . ILE A 1 101 ? -13.705 10.287 45.699 1.00 83.88 101 ILE A O 1
ATOM 850 N N . ARG A 1 102 ? -11.520 10.591 46.105 1.00 89.25 102 ARG A N 1
ATOM 851 C CA . ARG A 1 102 ? -11.538 9.827 47.365 1.00 89.25 102 ARG A CA 1
ATOM 852 C C . ARG A 1 102 ? -12.590 10.417 48.307 1.00 89.25 102 ARG A C 1
ATOM 854 O O . ARG A 1 102 ? -12.622 11.638 48.467 1.00 89.25 102 ARG A O 1
ATOM 861 N N . ASP A 1 103 ? -13.381 9.566 48.953 1.00 88.56 103 ASP A N 1
ATOM 862 C CA . ASP A 1 103 ? -14.514 10.000 49.784 1.00 88.56 103 ASP A CA 1
ATOM 863 C C . ASP A 1 103 ? -14.087 10.992 50.877 1.00 88.56 103 ASP A C 1
ATOM 865 O O . ASP A 1 103 ? -14.781 11.970 51.135 1.00 88.56 103 ASP A O 1
ATOM 869 N N . GLU A 1 104 ? -12.887 10.825 51.442 1.00 90.62 104 GLU A N 1
ATOM 870 C CA . GLU A 1 104 ? -12.278 11.761 52.400 1.00 90.62 104 GLU A CA 1
ATOM 871 C C . GLU A 1 104 ? -12.166 13.193 51.852 1.00 90.62 104 GLU A C 1
ATOM 873 O O . GLU A 1 104 ? -12.491 14.165 52.535 1.00 90.62 104 GLU A O 1
ATOM 878 N N . ILE A 1 105 ? -11.730 13.330 50.596 1.00 91.69 105 ILE A N 1
ATOM 879 C CA . ILE A 1 105 ? -11.577 14.623 49.922 1.00 91.69 105 ILE A CA 1
ATOM 880 C C . ILE A 1 105 ? -12.958 15.198 49.596 1.00 91.69 105 ILE A C 1
ATOM 882 O O . ILE A 1 105 ? -13.176 16.396 49.766 1.00 91.69 105 ILE A O 1
ATOM 886 N N . GLN A 1 106 ? -13.905 14.358 49.172 1.00 90.50 106 GLN A N 1
ATOM 887 C CA . GLN A 1 106 ? -15.282 14.782 48.924 1.00 90.50 106 GLN A CA 1
ATOM 888 C C . GLN A 1 106 ? -15.938 15.317 50.207 1.00 90.50 106 GLN A C 1
ATOM 890 O O . GLN A 1 106 ? -16.511 16.406 50.192 1.00 90.50 106 GLN A O 1
ATOM 895 N N . HIS A 1 107 ? -15.798 14.603 51.325 1.00 93.31 107 HIS A N 1
ATOM 896 C CA . HIS A 1 107 ? -16.294 15.033 52.631 1.00 93.31 107 HIS A CA 1
ATOM 897 C C . HIS A 1 107 ? -15.645 16.335 53.099 1.00 93.31 107 HIS A C 1
ATOM 899 O O . HIS A 1 107 ? -16.341 17.213 53.607 1.00 93.31 107 HIS A O 1
ATOM 905 N N . LEU A 1 108 ? -14.334 16.490 52.895 1.00 93.25 108 LEU A N 1
ATOM 906 C CA . LEU A 1 108 ? -13.624 17.717 53.241 1.00 93.25 108 LEU A CA 1
ATOM 907 C C . LEU A 1 108 ? -14.144 18.922 52.442 1.00 93.25 108 LEU A C 1
ATOM 909 O O . LEU A 1 108 ? -14.383 19.977 53.024 1.00 93.25 108 LEU A O 1
ATOM 913 N N . ILE A 1 109 ? -14.355 18.762 51.131 1.00 92.06 109 ILE A N 1
ATOM 914 C CA . ILE A 1 109 ? -14.903 19.815 50.261 1.00 92.06 109 ILE A CA 1
ATOM 915 C C . ILE A 1 109 ? -16.306 20.222 50.722 1.00 92.06 109 ILE A C 1
ATOM 917 O O . ILE A 1 109 ? -16.582 21.413 50.849 1.00 92.06 109 ILE A O 1
ATOM 921 N N . VAL A 1 110 ? -17.177 19.245 50.998 1.00 93.25 110 VAL A N 1
ATOM 922 C CA . VAL A 1 110 ? -18.543 19.509 51.476 1.00 93.25 110 VAL A CA 1
ATOM 923 C C . VAL A 1 110 ? -18.510 20.253 52.806 1.00 93.25 110 VAL A C 1
ATOM 925 O O . VAL A 1 110 ? -19.176 21.276 52.928 1.00 93.25 110 VAL A O 1
ATOM 928 N N . ARG A 1 111 ? -17.689 19.799 53.763 1.00 93.38 111 ARG A N 1
ATOM 929 C CA . ARG A 1 111 ? -17.552 20.441 55.075 1.00 93.38 111 ARG A CA 1
ATOM 930 C C . ARG A 1 111 ? -17.115 21.901 54.945 1.00 93.38 111 ARG A C 1
ATOM 932 O O . ARG A 1 111 ? -17.787 22.776 55.485 1.00 93.38 111 ARG A O 1
ATOM 939 N N . MET A 1 112 ? -16.056 22.164 54.174 1.00 92.81 112 MET A N 1
ATOM 940 C CA . MET A 1 112 ? -15.560 23.527 53.940 1.00 92.81 112 MET A CA 1
ATOM 941 C C . MET A 1 112 ? -16.626 24.431 53.303 1.00 92.81 112 MET A C 1
ATOM 943 O O . MET A 1 112 ? -16.762 25.587 53.694 1.00 92.81 112 MET A O 1
ATOM 947 N N . ALA A 1 113 ? -17.423 23.909 52.365 1.00 91.44 113 ALA A N 1
ATOM 948 C CA . ALA A 1 113 ? -18.497 24.676 51.734 1.00 91.44 113 ALA A CA 1
ATOM 949 C C . ALA A 1 113 ? -19.620 25.052 52.720 1.00 91.44 113 ALA A C 1
ATOM 951 O O . ALA A 1 113 ? -20.117 26.178 52.679 1.00 91.44 113 ALA A O 1
ATOM 952 N N . THR A 1 114 ? -20.000 24.144 53.624 1.00 91.62 114 THR A N 1
ATOM 953 C CA . THR A 1 114 ? -20.972 24.434 54.695 1.00 91.62 114 THR A CA 1
ATOM 954 C C . THR A 1 114 ? -20.447 25.416 55.737 1.00 91.62 114 THR A C 1
ATOM 956 O O . THR A 1 114 ? -21.214 26.245 56.209 1.00 91.62 114 THR A O 1
ATOM 959 N N . GLU A 1 115 ? -19.161 25.349 56.084 1.00 87.06 115 GLU A N 1
ATOM 960 C CA . GLU A 1 115 ? -18.552 26.215 57.104 1.00 87.06 115 GLU A CA 1
ATOM 961 C C . GLU A 1 115 ? -18.319 27.654 56.610 1.00 87.06 115 GLU A C 1
ATOM 963 O O . GLU A 1 115 ? -18.367 28.575 57.413 1.00 87.06 115 GLU A O 1
ATOM 968 N N . SER A 1 116 ? -18.087 27.873 55.309 1.00 76.94 116 SER A N 1
ATOM 969 C CA . SER A 1 116 ? -17.909 29.220 54.725 1.00 76.94 116 SER A CA 1
ATOM 970 C C . SER A 1 116 ? -19.198 29.890 54.232 1.00 76.94 116 SER A C 1
ATOM 972 O O . SER A 1 116 ? -19.141 31.027 53.771 1.00 76.94 116 SER A O 1
ATOM 974 N N . SER A 1 117 ? -20.342 29.201 54.276 1.00 68.25 117 SER A N 1
ATOM 975 C CA . SER A 1 117 ? -21.638 29.760 53.845 1.00 68.25 117 SER A CA 1
ATOM 976 C C . SER A 1 117 ? -22.478 30.327 55.002 1.00 68.25 117 SER A C 1
ATOM 978 O O . SER A 1 117 ? -23.630 30.701 54.778 1.00 68.25 117 SER A O 1
ATOM 980 N N . GLY A 1 118 ? -21.924 30.366 56.219 1.00 51.97 118 GLY A N 1
ATOM 981 C CA . GLY A 1 118 ? -22.476 31.049 57.395 1.00 51.97 118 GLY A CA 1
ATOM 982 C C . GLY A 1 118 ? -21.605 32.229 57.794 1.00 51.97 118 GLY A C 1
ATOM 983 O O . GLY A 1 118 ? -22.179 33.203 58.325 1.00 51.97 118 GLY A O 1
#

Secondary structure (DSSP, 8-state):
--HHHHHHHHHHHHHHHHHHHHHHHHHHHHHHHHHHHTT------HHHHHHHHHHHHHHHHHHHHHS--SS-HHHHHHHHHHHHHHHT--GGGPPSSSPPPPHHHHHHHHHHHHHS--

Radius of gyration: 29.12 Å; chains: 1; bounding box: 58×43×75 Å

pLDDT: mean 89.94, std 7.41, range [51.97, 97.25]

Foldseek 3Di:
DDPVVVVVVVVVVVVVVVVVVVVVVVQVVLVVVCVVCDPPDDDDDLVRLVVQLVVLVVCDDPNQVVGPDPDRSVSSVVSVVVVVCVVVVCVVVDDPDDPDDPVVVVVVVVVVVVVVVD